Protein AF-A0A540MM25-F1 (afdb_monomer)

Structure (mmCIF, N/CA/C/O backbone):
data_AF-A0A540MM25-F1
#
_entry.id   AF-A0A540MM25-F1
#
loop_
_atom_site.group_PDB
_atom_site.id
_atom_site.type_symbol
_atom_site.label_atom_id
_atom_site.label_alt_id
_atom_site.label_comp_id
_atom_site.label_asym_id
_atom_site.label_entity_id
_atom_site.label_seq_id
_atom_site.pdbx_PDB_ins_code
_atom_site.Cartn_x
_atom_site.Cartn_y
_atom_site.Cartn_z
_atom_site.occupancy
_atom_site.B_iso_or_equiv
_atom_site.auth_seq_id
_atom_site.auth_comp_id
_atom_site.auth_asym_id
_atom_site.auth_atom_id
_atom_site.pdbx_PDB_model_num
ATOM 1 N N . MET A 1 1 ? -3.620 -8.463 16.126 1.00 89.94 1 MET A N 1
ATOM 2 C CA . MET A 1 1 ? -4.412 -7.230 15.908 1.00 89.94 1 MET A CA 1
ATOM 3 C C . MET A 1 1 ? -5.905 -7.411 16.197 1.00 89.94 1 MET A C 1
ATOM 5 O O . MET A 1 1 ? -6.387 -6.743 17.098 1.00 89.94 1 MET A O 1
ATOM 9 N N . LYS A 1 2 ? -6.617 -8.357 15.553 1.00 95.00 2 LYS A N 1
ATOM 10 C CA . LYS A 1 2 ? -8.067 -8.610 15.770 1.00 95.00 2 LYS A CA 1
ATOM 11 C C . LYS A 1 2 ? -8.477 -8.747 17.245 1.00 95.00 2 LYS A C 1
ATOM 13 O O . LYS A 1 2 ? -9.381 -8.062 17.707 1.00 95.00 2 LYS A O 1
ATOM 18 N N . LYS A 1 3 ? -7.764 -9.586 18.008 1.00 96.06 3 LYS A N 1
ATOM 19 C CA . LYS A 1 3 ? -7.977 -9.761 19.459 1.00 96.06 3 LYS A CA 1
ATOM 20 C C . LYS A 1 3 ? -7.836 -8.447 20.235 1.00 96.06 3 LYS A C 1
ATOM 22 O O . LYS A 1 3 ? -8.621 -8.197 21.141 1.00 96.06 3 LYS A O 1
ATOM 27 N N . THR A 1 4 ? -6.841 -7.631 19.889 1.00 95.69 4 THR A N 1
ATOM 28 C CA . THR A 1 4 ? -6.587 -6.340 20.539 1.00 95.69 4 THR A CA 1
ATOM 29 C C . THR A 1 4 ? -7.715 -5.361 20.245 1.00 95.69 4 THR A C 1
ATOM 31 O O . THR A 1 4 ? -8.316 -4.880 21.195 1.00 95.69 4 THR A O 1
ATOM 34 N N . ALA A 1 5 ? -8.061 -5.162 18.966 1.00 95.38 5 ALA A N 1
ATOM 35 C CA . ALA A 1 5 ? -9.142 -4.265 18.549 1.00 95.38 5 ALA A CA 1
ATOM 36 C C . ALA A 1 5 ? -10.466 -4.594 19.259 1.00 95.38 5 ALA A C 1
ATOM 38 O O . ALA A 1 5 ? -11.073 -3.715 19.867 1.00 95.38 5 ALA A O 1
ATOM 39 N N . ARG A 1 6 ? -10.838 -5.886 19.304 1.00 94.94 6 ARG A N 1
ATOM 40 C CA . ARG A 1 6 ? -12.034 -6.369 20.019 1.00 94.94 6 ARG A CA 1
ATOM 41 C C . ARG A 1 6 ? -11.991 -6.087 21.521 1.00 94.94 6 ARG A C 1
ATOM 43 O O . ARG A 1 6 ? -12.994 -5.683 22.087 1.00 94.94 6 ARG A O 1
ATOM 50 N N . LYS A 1 7 ? -10.849 -6.314 22.179 1.00 97.06 7 LYS A N 1
ATOM 51 C CA . LYS A 1 7 ? -10.713 -6.098 23.629 1.00 97.06 7 LYS A CA 1
ATOM 52 C C . LYS A 1 7 ? -10.688 -4.623 24.018 1.00 97.06 7 LYS A C 1
ATOM 54 O O . LYS A 1 7 ? -11.151 -4.289 25.100 1.00 97.06 7 LYS A O 1
ATOM 59 N N . SER A 1 8 ? -10.104 -3.762 23.187 1.00 96.31 8 SER A N 1
ATOM 60 C CA . SER A 1 8 ? -10.001 -2.333 23.485 1.00 96.31 8 SER A CA 1
ATOM 61 C C . SER A 1 8 ? -11.176 -1.509 22.967 1.00 96.31 8 SER A C 1
ATOM 63 O O . SER A 1 8 ? -11.222 -0.322 23.277 1.00 96.31 8 SER A O 1
ATOM 65 N N . SER A 1 9 ? -12.067 -2.088 22.154 1.00 94.19 9 SER A N 1
ATOM 66 C CA . SER A 1 9 ? -13.102 -1.357 21.403 1.00 94.19 9 SER A CA 1
ATOM 67 C C . SER A 1 9 ? -12.516 -0.161 20.639 1.00 94.19 9 SER A C 1
ATOM 69 O O . SER A 1 9 ? -13.064 0.941 20.645 1.00 94.19 9 SER A O 1
ATOM 71 N N . LYS A 1 10 ? -11.336 -0.370 20.043 1.00 95.12 10 LYS A N 1
ATOM 72 C CA . LYS A 1 10 ? -10.606 0.633 19.260 1.00 95.12 10 LYS A CA 1
ATOM 73 C C . LYS A 1 10 ? -10.267 0.033 17.905 1.00 95.12 10 LYS A C 1
ATOM 75 O O . LYS A 1 10 ? -9.605 -1.006 17.858 1.00 95.12 10 LYS A O 1
ATOM 80 N N . GLU A 1 11 ? -10.661 0.740 16.854 1.00 96.94 11 GLU A N 1
ATOM 81 C CA . GLU A 1 11 ? -10.346 0.410 15.467 1.00 96.94 11 GLU A CA 1
ATOM 82 C C . GLU A 1 11 ? -8.830 0.267 15.288 1.00 96.94 11 GLU A C 1
ATOM 84 O O . GLU A 1 11 ? -8.050 1.158 15.642 1.00 96.94 11 GLU A O 1
ATOM 89 N N . GLY A 1 12 ? -8.400 -0.864 14.737 1.00 97.94 12 GLY A N 1
ATOM 90 C CA . GLY A 1 12 ? -7.023 -1.037 14.295 1.00 97.94 12 GLY A CA 1
ATOM 91 C C . GLY A 1 12 ? -6.811 -0.459 12.893 1.00 97.94 12 GLY A C 1
ATOM 92 O O . GLY A 1 12 ? -7.701 -0.537 12.057 1.00 97.94 12 GLY A O 1
ATOM 93 N N . ARG A 1 13 ? -5.619 0.067 12.590 1.00 98.06 13 ARG A N 1
ATOM 94 C CA . ARG A 1 13 ? -5.292 0.588 11.249 1.00 98.06 13 ARG A CA 1
ATOM 95 C C . ARG A 1 13 ? -3.989 0.006 10.718 1.00 98.06 13 ARG A C 1
ATOM 97 O O . ARG A 1 13 ? -2.969 0.058 11.402 1.00 98.06 13 ARG A O 1
ATOM 104 N N . ILE A 1 14 ? -4.029 -0.551 9.511 1.00 98.50 14 ILE A N 1
ATOM 105 C CA . ILE A 1 14 ? -2.876 -1.097 8.786 1.00 98.50 14 ILE A CA 1
ATOM 106 C C . ILE A 1 14 ? -2.580 -0.184 7.597 1.00 98.50 14 ILE A C 1
ATOM 108 O O . ILE A 1 14 ? -3.457 0.063 6.771 1.00 98.50 14 ILE A O 1
ATOM 112 N N . ILE A 1 15 ? -1.352 0.333 7.519 1.00 98.12 15 ILE A N 1
ATOM 113 C CA . ILE A 1 15 ? -0.952 1.294 6.486 1.00 98.12 15 ILE A CA 1
ATOM 114 C C . ILE A 1 15 ? 0.192 0.727 5.646 1.00 98.12 15 ILE A C 1
ATOM 116 O O . ILE A 1 15 ? 1.300 0.523 6.145 1.00 98.12 15 ILE A O 1
ATOM 120 N N . ASN A 1 16 ? -0.049 0.539 4.350 1.00 98.44 16 ASN A N 1
ATOM 121 C CA . ASN A 1 16 ? 0.947 0.049 3.401 1.00 98.44 16 ASN A CA 1
ATOM 122 C C . ASN A 1 16 ? 1.531 1.206 2.580 1.00 98.44 16 ASN A C 1
ATOM 124 O O . ASN A 1 16 ? 0.863 1.818 1.744 1.00 98.44 16 ASN A O 1
ATOM 128 N N . VAL A 1 17 ? 2.818 1.496 2.779 1.00 96.75 17 VAL A N 1
ATOM 129 C CA . VAL A 1 17 ? 3.494 2.593 2.070 1.00 96.75 17 VAL A CA 1
ATOM 130 C C . VAL A 1 17 ? 3.861 2.173 0.641 1.00 96.75 17 VAL A C 1
ATOM 132 O O . VAL A 1 17 ? 4.782 1.383 0.400 1.00 96.75 17 VAL A O 1
ATOM 135 N N . SER A 1 18 ? 3.149 2.743 -0.324 1.00 96.00 18 SER A N 1
ATOM 136 C CA . SER A 1 18 ? 3.397 2.632 -1.760 1.00 96.00 18 SER A CA 1
ATOM 137 C C . SER A 1 18 ? 4.238 3.826 -2.274 1.00 96.00 18 SER A C 1
ATOM 139 O O . SER A 1 18 ? 5.038 4.414 -1.543 1.00 96.00 18 SER A O 1
ATOM 141 N N . SER A 1 19 ? 4.154 4.139 -3.566 1.00 92.19 19 SER A N 1
ATOM 142 C CA . SER A 1 19 ? 4.873 5.207 -4.266 1.00 92.19 19 SER A CA 1
ATOM 143 C C . SER A 1 19 ? 4.172 5.512 -5.588 1.00 92.19 19 SER A C 1
ATOM 145 O O . SER A 1 19 ? 3.595 4.597 -6.162 1.00 92.19 19 SER A O 1
ATOM 147 N N . GLU A 1 20 ? 4.294 6.722 -6.138 1.00 90.75 20 GLU A N 1
ATOM 148 C CA . GLU A 1 20 ? 3.871 7.022 -7.523 1.00 90.75 20 GLU A CA 1
ATOM 149 C C . GLU A 1 20 ? 4.500 6.091 -8.575 1.00 90.75 20 GLU A C 1
ATOM 151 O O . GLU A 1 20 ? 3.914 5.843 -9.625 1.00 90.75 20 GLU A O 1
ATOM 156 N N . GLY A 1 21 ? 5.628 5.451 -8.250 1.00 90.12 21 GLY A N 1
ATOM 157 C CA . GLY A 1 21 ? 6.209 4.390 -9.068 1.00 90.12 21 GLY A CA 1
ATOM 158 C C . GLY A 1 21 ? 5.254 3.232 -9.398 1.00 90.12 21 GLY A C 1
ATOM 159 O O . GLY A 1 21 ? 5.398 2.624 -10.451 1.00 90.12 21 GLY A O 1
ATOM 160 N N . HIS A 1 22 ? 4.232 2.960 -8.574 1.00 95.94 22 HIS A N 1
ATOM 161 C CA . HIS A 1 22 ? 3.229 1.911 -8.831 1.00 95.94 22 HIS A CA 1
ATOM 162 C C . HIS A 1 22 ? 2.468 2.072 -10.163 1.00 95.94 22 HIS A C 1
ATOM 164 O O . HIS A 1 22 ? 1.782 1.144 -10.593 1.00 95.94 22 HIS A O 1
ATOM 170 N N . ARG A 1 23 ? 2.539 3.253 -10.791 1.00 95.81 23 ARG A N 1
ATOM 171 C CA . ARG A 1 23 ? 1.929 3.540 -12.095 1.00 95.81 23 ARG A CA 1
ATOM 172 C C . ARG A 1 23 ? 2.739 3.010 -13.276 1.00 95.81 23 ARG A C 1
ATOM 174 O O . ARG A 1 23 ? 2.182 2.882 -14.359 1.00 95.81 23 ARG A O 1
ATOM 181 N N . TYR A 1 24 ? 4.014 2.679 -13.069 1.00 95.56 24 TYR A N 1
ATOM 182 C CA . TYR A 1 24 ? 4.935 2.265 -14.131 1.00 95.56 24 TYR A CA 1
ATOM 183 C C . TYR A 1 24 ? 5.588 0.893 -13.877 1.00 95.56 24 TYR A C 1
ATOM 185 O O . TYR A 1 24 ? 6.798 0.759 -14.066 1.00 95.56 24 TYR A O 1
ATOM 193 N N . PRO A 1 25 ? 4.847 -0.144 -13.438 1.00 94.94 25 PRO A N 1
ATOM 194 C CA . PRO A 1 25 ? 5.419 -1.472 -13.237 1.00 94.94 25 PRO A CA 1
ATOM 195 C C . PRO A 1 25 ? 5.855 -2.094 -14.581 1.00 94.94 25 PRO A C 1
ATOM 197 O O . PRO A 1 25 ? 5.902 -1.448 -15.635 1.00 94.94 25 PRO A O 1
ATOM 200 N N . TYR A 1 26 ? 6.200 -3.379 -14.579 1.00 96.19 26 TYR A N 1
ATOM 201 C CA . TYR A 1 26 ? 6.231 -4.132 -15.836 1.00 96.19 26 TYR A CA 1
ATOM 202 C C . TYR A 1 26 ? 4.858 -4.065 -16.535 1.00 96.19 26 TYR A C 1
ATOM 204 O O . TYR A 1 26 ? 3.857 -3.850 -15.849 1.00 96.19 26 TYR A O 1
ATOM 212 N N . PRO A 1 27 ? 4.776 -4.227 -17.868 1.00 94.50 27 PRO A N 1
ATOM 213 C CA . PRO A 1 27 ? 3.497 -4.209 -18.589 1.00 94.50 27 PRO A CA 1
ATOM 214 C C . PRO A 1 27 ? 2.424 -5.124 -17.973 1.00 94.50 27 PRO A C 1
ATOM 216 O O . PRO A 1 27 ? 1.254 -4.757 -17.896 1.00 94.50 27 PRO A O 1
ATOM 219 N N . GLU A 1 28 ? 2.838 -6.276 -17.450 1.00 95.12 28 GLU A N 1
ATOM 220 C CA . GLU A 1 28 ? 1.996 -7.269 -16.780 1.00 95.12 28 GLU A CA 1
ATOM 221 C C . GLU A 1 28 ? 1.498 -6.816 -15.392 1.00 95.12 28 GLU A C 1
ATOM 223 O O . GLU A 1 28 ? 0.597 -7.424 -14.817 1.00 95.12 28 GLU A O 1
ATOM 228 N N . GLY A 1 29 ? 2.067 -5.748 -14.829 1.00 97.00 29 GLY A N 1
ATOM 229 C CA . GLY A 1 29 ? 1.827 -5.304 -13.460 1.00 97.00 29 GLY A CA 1
ATOM 230 C C . GLY A 1 29 ? 2.619 -6.156 -12.478 1.00 97.00 29 GLY A C 1
ATOM 231 O O . GLY A 1 29 ? 3.715 -5.770 -12.073 1.00 97.00 29 GLY A O 1
ATOM 232 N N . ILE A 1 30 ? 2.072 -7.322 -12.133 1.00 97.88 30 ILE A N 1
ATOM 233 C CA . ILE A 1 30 ? 2.741 -8.344 -11.322 1.00 97.88 30 ILE A CA 1
ATOM 234 C C . ILE A 1 30 ? 3.162 -9.503 -12.228 1.00 97.88 30 ILE A C 1
ATOM 236 O O . ILE A 1 30 ? 2.324 -10.212 -12.786 1.00 97.88 30 ILE A O 1
ATOM 240 N N . ARG A 1 31 ? 4.469 -9.739 -12.345 1.00 96.88 31 ARG A N 1
ATOM 241 C CA . ARG A 1 31 ? 5.034 -10.864 -13.103 1.00 96.88 31 ARG A CA 1
ATOM 242 C C . ARG A 1 31 ? 4.977 -12.166 -12.296 1.00 96.88 31 ARG A C 1
ATOM 244 O O . ARG A 1 31 ? 6.009 -12.642 -11.850 1.00 96.88 31 ARG A O 1
ATOM 251 N N . PHE A 1 32 ? 3.790 -12.738 -12.099 1.00 96.62 32 PHE A N 1
ATOM 252 C CA . PHE A 1 32 ? 3.589 -13.951 -11.283 1.00 96.62 32 PHE A CA 1
ATOM 253 C C . PHE A 1 32 ? 4.535 -15.108 -11.642 1.00 96.62 32 PHE A C 1
ATOM 255 O O . PHE A 1 32 ? 5.246 -15.609 -10.776 1.00 96.62 32 PHE A O 1
ATOM 262 N N . ASP A 1 33 ? 4.626 -15.459 -12.925 1.00 95.00 33 ASP A N 1
ATOM 263 C CA . ASP A 1 33 ? 5.445 -16.592 -13.391 1.00 95.00 33 ASP A CA 1
ATOM 264 C C . ASP A 1 33 ? 6.947 -16.266 -13.450 1.00 95.00 33 ASP A C 1
ATOM 266 O O . ASP A 1 33 ? 7.783 -17.134 -13.687 1.00 95.00 33 ASP A O 1
ATOM 270 N N . LYS A 1 34 ? 7.303 -14.988 -13.273 1.00 95.00 34 LYS A N 1
ATOM 271 C CA . LYS A 1 34 ? 8.665 -14.461 -13.427 1.00 95.00 34 LYS A CA 1
ATOM 272 C C . LYS A 1 34 ? 9.040 -13.519 -12.280 1.00 95.00 34 LYS A C 1
ATOM 274 O O . LYS A 1 34 ? 9.803 -12.575 -12.481 1.00 95.00 34 LYS A O 1
ATOM 279 N N . ILE A 1 35 ? 8.492 -13.750 -11.082 1.00 92.75 35 ILE A N 1
ATOM 280 C CA . ILE A 1 35 ? 8.570 -12.789 -9.969 1.00 92.75 35 ILE A CA 1
ATOM 281 C C . ILE A 1 35 ? 10.021 -12.521 -9.538 1.00 92.75 35 ILE A C 1
ATOM 283 O O . ILE A 1 35 ? 10.352 -11.393 -9.179 1.00 92.75 35 ILE A O 1
ATOM 287 N N . ASN A 1 36 ? 10.880 -13.541 -9.666 1.00 88.44 36 ASN A 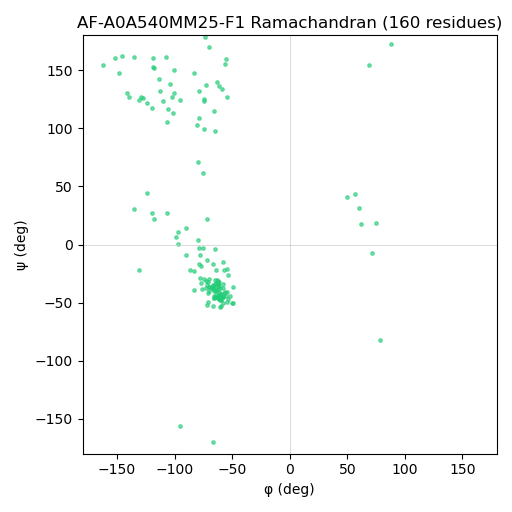N 1
ATOM 288 C CA . ASN A 1 36 ? 12.310 -13.531 -9.339 1.00 88.44 36 ASN A CA 1
ATOM 289 C C . ASN A 1 36 ? 13.202 -13.800 -10.568 1.00 88.44 36 ASN A C 1
ATOM 291 O O . ASN A 1 36 ? 14.337 -14.254 -10.429 1.00 88.44 36 ASN A O 1
ATOM 295 N N . ASP A 1 37 ? 12.692 -13.566 -11.779 1.00 92.88 37 ASP A N 1
ATOM 296 C CA . ASP A 1 37 ? 13.462 -13.756 -13.009 1.00 92.88 37 ASP A CA 1
ATOM 297 C C . ASP A 1 37 ? 14.624 -12.753 -13.093 1.00 92.88 37 ASP A C 1
ATOM 299 O O . ASP A 1 37 ? 14.413 -11.543 -13.216 1.00 92.88 37 ASP A O 1
ATOM 303 N N . GLN A 1 38 ? 15.853 -13.271 -13.048 1.00 91.81 38 GLN A N 1
ATOM 304 C CA . GLN A 1 38 ? 17.071 -12.465 -13.120 1.00 91.81 38 GLN A CA 1
ATOM 305 C C . GLN A 1 38 ? 17.307 -11.878 -14.517 1.00 91.81 38 GLN A C 1
ATOM 307 O O . GLN A 1 38 ? 17.831 -10.772 -14.623 1.00 91.81 38 GLN A O 1
ATOM 312 N N . GLN A 1 39 ? 16.905 -12.575 -15.586 1.00 91.62 39 GLN A N 1
ATOM 3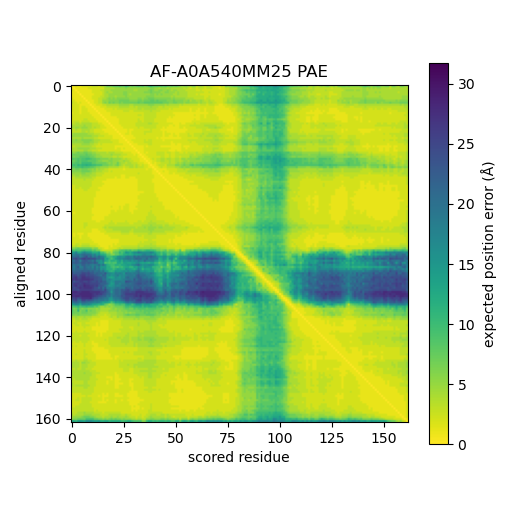13 C CA . GLN A 1 39 ? 17.191 -12.142 -16.960 1.00 91.62 39 GLN A CA 1
ATOM 314 C C . GLN A 1 39 ? 16.340 -10.930 -17.353 1.00 91.62 39 GLN A C 1
ATOM 316 O O . GLN A 1 39 ? 16.816 -10.014 -18.017 1.00 91.62 39 GLN A O 1
ATOM 321 N N . GLY A 1 40 ? 15.083 -10.895 -16.903 1.00 90.75 40 GLY A N 1
ATOM 322 C CA . GLY A 1 40 ? 14.170 -9.773 -17.117 1.00 90.75 40 GLY A CA 1
ATOM 323 C C . GLY A 1 40 ? 14.203 -8.700 -16.023 1.00 90.75 40 GLY A C 1
ATOM 324 O O . GLY A 1 40 ? 13.255 -7.915 -15.937 1.00 90.75 40 GLY A O 1
ATOM 325 N N . TYR A 1 41 ? 15.204 -8.690 -15.138 1.00 92.94 41 TYR A N 1
ATOM 326 C CA . TYR A 1 41 ? 15.235 -7.776 -13.997 1.00 92.94 41 TYR A CA 1
ATOM 327 C C . TYR A 1 41 ? 15.572 -6.338 -14.413 1.00 92.94 41 TYR A C 1
ATOM 329 O O . TYR A 1 41 ? 16.618 -6.045 -14.986 1.00 92.94 41 TYR A O 1
ATOM 337 N N . SER A 1 42 ? 14.703 -5.405 -14.034 1.00 92.00 42 SER A N 1
ATOM 338 C CA . SER A 1 42 ? 14.962 -3.968 -14.066 1.00 92.00 42 SER A CA 1
ATOM 339 C C . SER A 1 42 ? 14.750 -3.397 -12.672 1.00 92.00 42 SER A C 1
ATOM 341 O O . SER A 1 42 ? 13.650 -3.487 -12.130 1.00 92.00 42 SER A O 1
ATOM 343 N N . ILE A 1 43 ? 15.783 -2.762 -12.107 1.00 88.25 43 ILE A N 1
ATOM 344 C CA . ILE A 1 43 ? 15.751 -2.206 -10.744 1.00 88.25 43 ILE A CA 1
ATOM 345 C C . ILE A 1 43 ? 14.541 -1.293 -10.504 1.00 88.25 43 ILE A C 1
ATOM 347 O O . ILE A 1 43 ? 13.853 -1.417 -9.491 1.00 88.25 43 ILE A O 1
ATOM 351 N N . PHE A 1 44 ? 14.233 -0.416 -11.461 1.00 87.62 44 PHE A N 1
ATOM 352 C CA . PHE A 1 44 ? 13.095 0.490 -11.361 1.00 87.62 44 PHE A CA 1
ATOM 353 C C . PHE A 1 44 ? 11.770 -0.249 -11.493 1.00 87.62 44 PHE A C 1
ATOM 355 O O . PHE A 1 44 ? 10.907 -0.086 -10.638 1.00 87.62 44 PHE A O 1
ATOM 362 N N . ARG A 1 45 ? 11.604 -1.092 -12.521 1.00 93.25 45 ARG A N 1
ATOM 363 C CA . ARG A 1 45 ? 10.333 -1.801 -12.738 1.00 93.25 45 ARG A CA 1
ATOM 364 C C . ARG A 1 45 ? 10.036 -2.808 -11.632 1.00 93.25 45 ARG A C 1
ATOM 366 O O . ARG A 1 45 ? 8.883 -2.932 -11.237 1.00 93.25 45 ARG A O 1
ATOM 373 N N . ALA A 1 46 ? 11.051 -3.479 -11.091 1.00 94.12 46 ALA A N 1
ATOM 374 C CA . ALA A 1 46 ? 10.915 -4.359 -9.933 1.00 94.12 46 ALA A CA 1
ATOM 375 C C . ALA A 1 46 ? 10.474 -3.578 -8.687 1.00 94.12 46 ALA A C 1
ATOM 377 O O . ALA A 1 46 ? 9.522 -3.972 -8.010 1.00 94.12 46 ALA A O 1
ATOM 378 N N . TYR A 1 47 ? 11.091 -2.421 -8.427 1.00 93.19 47 TYR A N 1
ATOM 379 C CA . TYR A 1 47 ? 10.643 -1.523 -7.367 1.00 93.19 47 TYR A CA 1
ATOM 380 C C . TYR A 1 47 ? 9.194 -1.055 -7.591 1.00 93.19 47 TYR A C 1
ATOM 382 O O . TYR A 1 47 ? 8.365 -1.165 -6.690 1.00 93.19 47 TYR A O 1
ATOM 390 N N . PHE A 1 48 ? 8.850 -0.601 -8.793 1.00 94.81 48 PHE A N 1
ATOM 391 C CA . PHE A 1 48 ? 7.501 -0.173 -9.166 1.00 94.81 48 PHE A CA 1
ATOM 392 C C . PHE A 1 48 ? 6.461 -1.291 -9.009 1.00 94.81 48 PHE A C 1
ATOM 394 O O . PHE A 1 48 ? 5.409 -1.058 -8.413 1.00 94.81 48 PHE A O 1
ATOM 401 N N . GLN A 1 49 ? 6.788 -2.518 -9.421 1.00 97.44 49 GLN A N 1
ATOM 402 C CA . GLN A 1 49 ? 5.983 -3.718 -9.183 1.00 97.44 49 GLN A CA 1
ATOM 403 C C . GLN A 1 49 ? 5.750 -3.951 -7.684 1.00 97.44 49 GLN A C 1
ATOM 405 O O . GLN A 1 49 ? 4.616 -4.186 -7.277 1.00 97.44 49 GLN A O 1
ATOM 410 N N . SER A 1 50 ? 6.779 -3.823 -6.836 1.00 96.81 50 SER A N 1
ATOM 411 C CA . SER A 1 50 ? 6.612 -3.964 -5.378 1.00 96.81 50 SER A CA 1
ATOM 412 C C . SER A 1 50 ? 5.678 -2.902 -4.781 1.00 96.81 50 SER A C 1
ATOM 414 O O . SER A 1 50 ? 4.920 -3.167 -3.849 1.00 96.81 50 SER A O 1
ATOM 416 N N . LYS A 1 51 ? 5.682 -1.686 -5.340 1.00 97.69 51 LYS A N 1
ATOM 417 C CA . LYS A 1 51 ? 4.810 -0.596 -4.888 1.00 97.69 51 LYS A CA 1
ATOM 418 C C . LYS A 1 51 ? 3.376 -0.772 -5.373 1.00 97.69 51 LYS A C 1
ATOM 420 O O . LYS A 1 51 ? 2.458 -0.455 -4.616 1.00 97.69 51 LYS A O 1
ATOM 425 N N . LEU A 1 52 ? 3.178 -1.350 -6.556 1.00 98.56 52 LEU A N 1
ATOM 426 C CA . LEU A 1 52 ? 1.873 -1.844 -6.991 1.00 98.56 52 LEU A CA 1
ATOM 427 C C . LEU A 1 52 ? 1.370 -2.964 -6.066 1.00 98.56 52 LEU A C 1
ATOM 429 O O . LEU A 1 52 ? 0.233 -2.899 -5.602 1.00 98.56 52 LEU A O 1
ATOM 433 N N . ALA A 1 53 ? 2.227 -3.929 -5.723 1.00 98.50 53 ALA A N 1
ATOM 434 C CA . ALA A 1 53 ? 1.884 -5.028 -4.823 1.00 98.50 53 ALA A CA 1
ATOM 435 C C . ALA A 1 53 ? 1.411 -4.535 -3.443 1.00 98.50 53 ALA A C 1
ATOM 437 O O . ALA A 1 53 ? 0.447 -5.069 -2.908 1.00 98.50 53 ALA A O 1
ATOM 438 N N . ASN A 1 54 ? 2.006 -3.467 -2.899 1.00 98.69 54 ASN A N 1
ATOM 439 C CA . ASN A 1 54 ? 1.549 -2.867 -1.639 1.00 98.69 54 ASN A CA 1
ATOM 440 C C . ASN A 1 54 ? 0.107 -2.332 -1.694 1.00 98.69 54 ASN A C 1
ATOM 442 O O . ASN A 1 54 ? -0.597 -2.420 -0.691 1.00 98.69 54 ASN A O 1
ATOM 446 N N . ILE A 1 55 ? -0.324 -1.778 -2.833 1.00 98.81 55 ILE A N 1
ATOM 447 C CA . ILE A 1 55 ? -1.699 -1.279 -3.020 1.00 98.81 55 ILE A CA 1
ATOM 448 C C . ILE A 1 55 ? -2.658 -2.463 -3.116 1.00 98.81 55 ILE A C 1
ATOM 450 O O . ILE A 1 55 ? -3.617 -2.551 -2.355 1.00 98.81 55 ILE A O 1
ATOM 454 N N . LEU A 1 56 ? -2.344 -3.413 -3.998 1.00 98.81 56 LEU A N 1
ATOM 455 C CA . LEU A 1 56 ? -3.118 -4.640 -4.185 1.00 98.81 56 LEU A CA 1
ATOM 456 C C . LEU A 1 56 ? -3.288 -5.414 -2.869 1.00 98.81 56 LEU A C 1
ATOM 458 O O . LEU A 1 56 ? -4.390 -5.837 -2.532 1.00 98.81 56 LEU A O 1
ATOM 462 N N . HIS A 1 57 ? -2.210 -5.547 -2.093 1.00 98.75 57 HIS A N 1
ATOM 463 C CA . HIS A 1 57 ? -2.232 -6.202 -0.791 1.00 98.75 57 HIS A CA 1
ATOM 464 C C . HIS A 1 57 ? -3.139 -5.476 0.207 1.00 98.75 57 HIS A C 1
ATOM 466 O O . HIS A 1 57 ? -3.934 -6.130 0.874 1.00 98.75 57 HIS A O 1
ATOM 472 N N . ALA A 1 58 ? -3.054 -4.144 0.306 1.00 98.75 58 ALA A N 1
ATOM 473 C CA . ALA A 1 58 ? -3.915 -3.376 1.206 1.00 98.75 58 ALA A CA 1
ATOM 474 C C . ALA A 1 58 ? -5.400 -3.537 0.848 1.00 98.75 58 ALA A C 1
ATOM 476 O O . ALA A 1 58 ? -6.225 -3.723 1.740 1.00 98.75 58 ALA A O 1
ATOM 477 N N . ASN A 1 59 ? -5.726 -3.537 -0.447 1.00 98.75 59 ASN A N 1
ATOM 478 C CA . ASN A 1 59 ? -7.096 -3.690 -0.934 1.00 98.75 59 ASN A CA 1
ATOM 479 C C . ASN A 1 59 ? -7.661 -5.084 -0.622 1.00 98.75 59 ASN A C 1
ATOM 481 O O . ASN A 1 59 ? -8.774 -5.203 -0.108 1.00 98.75 59 ASN A O 1
ATOM 485 N N . GLU A 1 60 ? -6.890 -6.144 -0.874 1.00 98.81 60 GLU A N 1
ATOM 486 C CA . GLU A 1 60 ? -7.329 -7.511 -0.569 1.00 98.81 60 GLU A CA 1
ATOM 487 C C . GLU A 1 60 ? -7.391 -7.773 0.944 1.00 98.81 60 GLU A C 1
ATOM 489 O O . GLU A 1 60 ? -8.323 -8.421 1.424 1.00 98.81 60 GLU A O 1
ATOM 494 N N . LEU A 1 61 ? -6.460 -7.207 1.719 1.00 98.62 61 LEU A N 1
ATOM 495 C CA . LEU A 1 61 ? -6.505 -7.250 3.180 1.00 98.62 61 LEU A CA 1
ATOM 496 C C . LEU A 1 61 ? -7.765 -6.561 3.717 1.00 98.62 61 LEU A C 1
ATOM 498 O O . LEU A 1 61 ? -8.448 -7.117 4.575 1.00 98.62 61 LEU A O 1
ATOM 502 N N . ALA A 1 62 ? -8.096 -5.378 3.192 1.00 98.69 62 ALA A N 1
ATOM 503 C CA . ALA A 1 62 ? -9.303 -4.642 3.553 1.00 98.69 62 ALA A CA 1
ATOM 504 C C . ALA A 1 62 ? -10.571 -5.455 3.268 1.00 98.69 62 ALA A C 1
ATOM 506 O O . ALA A 1 62 ? -11.444 -5.550 4.133 1.00 98.69 62 ALA A O 1
ATOM 507 N N . ARG A 1 63 ? -10.659 -6.086 2.088 1.00 98.69 63 ARG A N 1
ATOM 508 C CA . ARG A 1 63 ? -11.787 -6.955 1.720 1.00 98.69 63 ARG A CA 1
ATOM 509 C C . ARG A 1 63 ? -11.953 -8.103 2.718 1.00 98.69 63 ARG A C 1
ATOM 511 O O . ARG A 1 63 ? -13.042 -8.292 3.252 1.00 98.69 63 ARG A O 1
ATOM 518 N N . ARG A 1 64 ? -10.869 -8.824 3.021 1.00 98.50 64 ARG A N 1
ATOM 519 C CA . ARG A 1 64 ? -10.891 -9.967 3.951 1.00 98.50 64 ARG A CA 1
ATOM 520 C C . ARG A 1 64 ? -11.245 -9.558 5.379 1.00 98.50 64 ARG A C 1
ATOM 522 O O . ARG A 1 64 ? -12.068 -10.207 6.012 1.00 98.50 64 ARG A O 1
ATOM 529 N N . LEU A 1 65 ? -10.674 -8.465 5.888 1.00 98.38 65 LEU A N 1
ATOM 530 C CA . LEU A 1 65 ? -10.989 -7.963 7.232 1.00 98.38 65 LEU A CA 1
ATOM 531 C C . LEU A 1 65 ? -12.461 -7.560 7.364 1.00 98.38 65 LEU A C 1
ATOM 533 O O . LEU A 1 65 ? -13.079 -7.838 8.393 1.00 98.38 65 LEU A O 1
ATOM 537 N N . LYS A 1 66 ? -13.028 -6.958 6.312 1.00 97.56 66 LYS A N 1
ATOM 538 C CA . LYS A 1 66 ? -14.452 -6.626 6.247 1.00 97.56 66 LYS A CA 1
ATOM 539 C C . LYS A 1 66 ? -15.328 -7.880 6.278 1.00 97.56 66 LYS A C 1
ATOM 541 O O . LYS A 1 66 ? -16.295 -7.912 7.031 1.00 97.56 66 LYS A O 1
ATOM 546 N N . GLU A 1 67 ? -14.982 -8.912 5.510 1.00 97.81 67 GLU A N 1
ATOM 547 C CA . GLU A 1 67 ? -15.711 -10.194 5.490 1.00 97.81 67 GLU A CA 1
ATOM 548 C C . GLU A 1 67 ? -15.681 -10.918 6.839 1.00 97.81 67 GLU A C 1
ATOM 550 O O . GLU A 1 67 ? -16.661 -11.539 7.238 1.00 97.81 67 GLU A O 1
ATOM 555 N N . GLU A 1 68 ? -14.586 -10.787 7.584 1.00 96.62 68 GLU A N 1
ATOM 556 C CA . GLU A 1 68 ? -14.461 -11.329 8.938 1.00 96.62 68 GLU A CA 1
ATOM 557 C C . GLU A 1 68 ? -15.157 -10.480 10.022 1.00 96.62 68 GLU A C 1
ATOM 559 O O . GLU A 1 68 ? -15.115 -10.838 11.207 1.00 96.62 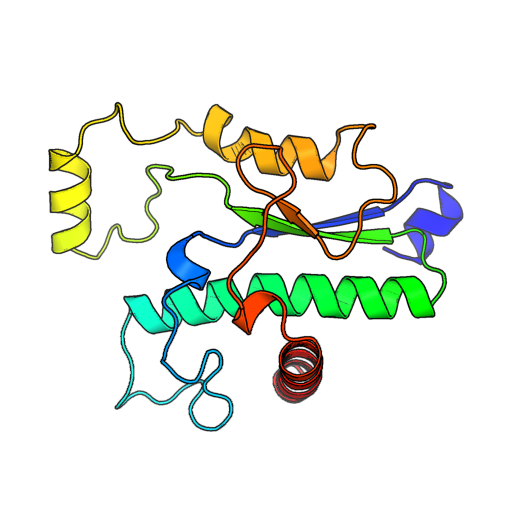68 GLU A O 1
ATOM 564 N N . GLY A 1 69 ? -15.737 -9.328 9.661 1.00 95.94 69 GLY A N 1
ATOM 565 C CA . GLY A 1 69 ? -16.302 -8.375 10.618 1.00 95.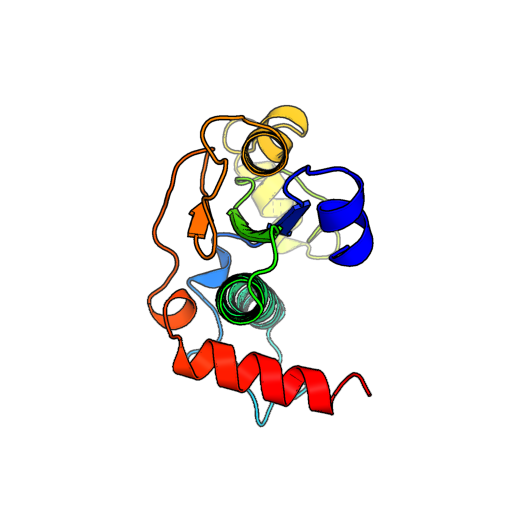94 69 GLY A CA 1
ATOM 566 C C . GLY A 1 69 ? -15.262 -7.837 11.609 1.00 95.94 69 GLY A C 1
ATOM 567 O O . GLY A 1 69 ? -15.568 -7.608 12.782 1.00 95.94 69 GLY A O 1
ATOM 568 N N . ALA A 1 70 ? -14.001 -7.712 11.189 1.00 97.12 70 ALA A N 1
ATOM 569 C CA . ALA A 1 70 ? -12.947 -7.164 12.028 1.00 97.12 70 ALA A CA 1
ATOM 570 C C . ALA A 1 70 ? -13.027 -5.630 12.063 1.00 97.12 70 ALA A C 1
ATOM 572 O O . ALA A 1 70 ? -13.070 -4.988 11.019 1.00 97.12 70 ALA A O 1
ATOM 573 N N . ASP A 1 71 ? -12.957 -5.042 13.261 1.00 97.19 71 ASP A N 1
ATOM 574 C CA . ASP A 1 71 ? -12.802 -3.590 13.459 1.00 97.19 71 ASP A CA 1
ATOM 575 C C . ASP A 1 71 ? -11.350 -3.157 13.169 1.00 97.19 71 ASP A C 1
ATOM 577 O O . ASP A 1 71 ? -10.578 -2.776 14.056 1.00 97.19 71 ASP A O 1
ATOM 581 N N . ILE A 1 72 ? -10.923 -3.381 11.924 1.00 98.44 72 ILE A N 1
ATOM 582 C CA . ILE A 1 72 ? -9.596 -3.056 11.409 1.00 98.44 72 ILE A CA 1
ATOM 583 C C . ILE A 1 72 ? -9.730 -2.541 9.979 1.00 98.44 72 ILE A C 1
ATOM 585 O O . ILE A 1 72 ? -10.310 -3.215 9.131 1.00 98.44 72 ILE A O 1
ATOM 589 N N . THR A 1 73 ? -9.104 -1.404 9.695 1.00 98.62 73 THR A N 1
ATOM 590 C CA . THR A 1 73 ? -8.966 -0.874 8.338 1.00 98.62 73 THR A CA 1
ATOM 591 C C . THR A 1 73 ? -7.580 -1.165 7.769 1.00 98.62 73 THR A C 1
ATOM 593 O O . THR A 1 73 ? -6.587 -1.252 8.500 1.00 98.62 73 THR A O 1
ATOM 596 N N . ALA A 1 74 ? -7.501 -1.316 6.449 1.00 98.75 74 ALA A N 1
ATOM 597 C CA . ALA A 1 74 ? -6.243 -1.429 5.720 1.00 98.75 74 ALA A CA 1
ATOM 598 C C . ALA A 1 74 ? -6.256 -0.473 4.528 1.00 98.75 74 ALA A C 1
ATOM 600 O O . ALA A 1 74 ? -7.165 -0.529 3.708 1.00 98.75 74 ALA A O 1
ATOM 601 N N . ASN A 1 75 ? -5.266 0.412 4.439 1.00 98.75 75 ASN A N 1
ATOM 602 C CA . ASN A 1 75 ? -5.155 1.402 3.368 1.00 98.75 75 ASN A CA 1
ATOM 603 C C . ASN A 1 75 ? -3.724 1.471 2.845 1.00 98.75 75 ASN A C 1
ATOM 605 O O . ASN A 1 75 ? -2.766 1.081 3.518 1.00 98.75 75 ASN A O 1
ATOM 609 N N . SER A 1 76 ? -3.570 2.023 1.649 1.00 98.56 76 SER A N 1
ATOM 610 C CA . SER A 1 76 ? -2.264 2.300 1.059 1.00 98.56 76 SER A CA 1
ATOM 611 C C . SER A 1 76 ? -2.077 3.793 0.808 1.00 98.56 76 SER A C 1
ATOM 613 O O . SER A 1 76 ? -3.034 4.563 0.791 1.00 98.56 76 SER A O 1
ATOM 615 N N . LEU A 1 77 ? -0.829 4.240 0.662 1.00 97.69 77 LEU A N 1
ATOM 616 C CA . LEU A 1 77 ? -0.547 5.652 0.391 1.00 97.69 77 LEU A CA 1
ATOM 617 C C . LEU A 1 77 ? 0.743 5.876 -0.385 1.00 97.69 77 LEU A C 1
ATOM 619 O O . LEU A 1 77 ? 1.650 5.044 -0.352 1.00 97.69 77 LEU A O 1
ATOM 623 N N . HIS A 1 78 ? 0.868 7.043 -1.010 1.00 92.56 78 HIS A N 1
ATOM 624 C CA . HIS A 1 78 ? 2.150 7.615 -1.404 1.00 92.56 78 HIS A CA 1
ATOM 625 C C . HIS A 1 78 ? 2.570 8.719 -0.419 1.00 92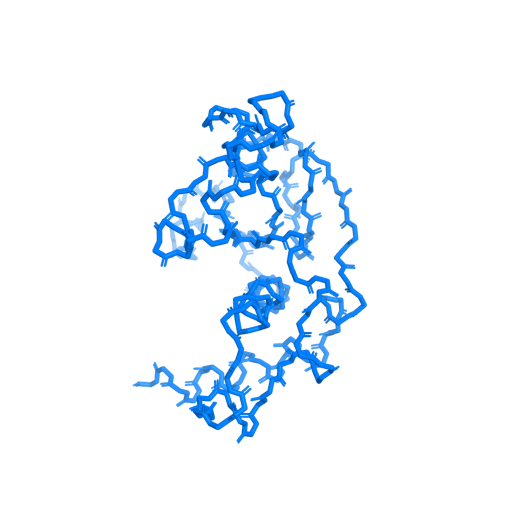.56 78 HIS A C 1
ATOM 627 O O . HIS A 1 78 ? 1.817 9.671 -0.210 1.00 92.56 78 HIS A O 1
ATOM 633 N N . PRO A 1 79 ? 3.788 8.649 0.155 1.00 86.19 79 PRO A N 1
ATOM 634 C CA . PRO A 1 79 ? 4.241 9.635 1.138 1.00 86.19 79 PRO A CA 1
ATOM 635 C C . PRO A 1 79 ? 4.739 10.954 0.503 1.00 86.19 79 PRO A C 1
ATOM 637 O O . PRO A 1 79 ? 5.210 11.848 1.201 1.00 86.19 79 PRO A O 1
ATOM 640 N N . GLY A 1 80 ? 4.640 11.106 -0.822 1.00 79.75 80 GLY A N 1
ATOM 641 C CA . GLY A 1 80 ? 5.258 12.199 -1.576 1.00 79.75 80 GLY A CA 1
ATOM 642 C C . GLY A 1 80 ? 6.692 11.885 -2.017 1.00 79.75 80 GLY A C 1
ATOM 643 O O . GLY A 1 80 ? 7.281 10.869 -1.634 1.00 79.75 80 GLY A O 1
ATOM 644 N N . ALA A 1 81 ? 7.262 12.762 -2.844 1.00 71.19 81 ALA A N 1
ATOM 645 C CA . ALA A 1 81 ? 8.667 12.695 -3.228 1.00 71.19 81 ALA A CA 1
ATOM 646 C C . ALA A 1 81 ? 9.534 13.165 -2.053 1.00 71.19 81 ALA A C 1
ATOM 648 O O . ALA A 1 81 ? 9.668 14.358 -1.808 1.00 71.19 81 ALA A O 1
ATOM 649 N N . ILE A 1 82 ? 10.096 12.227 -1.295 1.00 65.62 82 ILE A N 1
ATOM 650 C CA . ILE A 1 82 ? 11.005 12.514 -0.179 1.00 65.62 82 ILE A CA 1
ATOM 651 C C . ILE A 1 82 ? 12.426 12.203 -0.644 1.00 65.62 82 ILE A C 1
ATOM 653 O O . ILE A 1 82 ? 12.648 11.153 -1.257 1.00 65.62 82 ILE A O 1
ATOM 657 N N . VAL A 1 83 ? 13.399 13.056 -0.303 1.00 55.81 83 VAL A N 1
ATOM 658 C CA . VAL A 1 83 ? 14.816 12.676 -0.415 1.00 55.81 83 VAL A CA 1
ATOM 659 C C . VAL A 1 83 ? 15.070 11.538 0.570 1.00 55.81 83 VAL A C 1
ATOM 661 O O . VAL A 1 83 ? 15.246 11.754 1.767 1.00 55.81 83 VAL A O 1
ATOM 664 N N . THR A 1 84 ? 15.040 10.304 0.081 1.00 55.03 84 THR A N 1
ATOM 665 C CA . THR A 1 84 ? 15.393 9.119 0.863 1.00 55.03 84 THR A CA 1
ATOM 666 C C . THR A 1 84 ? 16.593 8.441 0.232 1.00 55.03 84 THR A C 1
ATOM 668 O O . THR A 1 84 ? 16.783 8.473 -0.983 1.00 55.03 84 THR A O 1
ATOM 671 N N . ASN A 1 85 ? 17.379 7.747 1.050 1.00 56.59 85 ASN A N 1
ATOM 672 C CA . ASN A 1 85 ? 18.533 6.971 0.596 1.00 56.59 85 ASN A CA 1
ATOM 673 C C . ASN A 1 85 ? 18.142 5.684 -0.166 1.00 56.59 85 ASN A C 1
ATOM 675 O O . ASN A 1 85 ? 18.919 4.728 -0.215 1.00 56.59 85 ASN A O 1
ATOM 679 N N . LEU A 1 86 ? 16.928 5.626 -0.724 1.00 58.88 86 LEU A N 1
ATOM 680 C CA . LEU A 1 86 ? 16.355 4.455 -1.385 1.00 58.88 86 LEU A CA 1
ATOM 681 C C . LEU A 1 86 ? 17.160 4.038 -2.621 1.00 58.88 86 LEU A C 1
ATOM 683 O O . LEU A 1 86 ? 17.290 2.855 -2.908 1.00 58.88 86 LEU A O 1
ATOM 687 N N . PHE A 1 87 ? 17.766 5.015 -3.290 1.00 59.69 87 PHE A N 1
ATOM 688 C CA . PHE A 1 87 ? 18.604 4.815 -4.465 1.00 59.69 87 PHE A CA 1
ATOM 689 C C . PHE A 1 87 ? 20.038 5.310 -4.258 1.00 59.69 87 PHE A C 1
ATOM 691 O O . PHE A 1 87 ? 20.716 5.674 -5.212 1.00 59.69 87 PHE A O 1
ATOM 698 N N . ARG A 1 88 ? 20.521 5.321 -3.008 1.00 63.56 88 ARG A N 1
ATOM 699 C CA . ARG A 1 88 ? 21.849 5.858 -2.654 1.00 63.56 88 ARG A CA 1
ATOM 700 C C . ARG A 1 88 ? 23.018 5.202 -3.405 1.00 63.56 88 ARG A C 1
ATOM 702 O O . ARG A 1 88 ? 24.076 5.801 -3.510 1.00 63.56 88 ARG A O 1
ATOM 709 N N . TYR A 1 89 ? 22.818 3.985 -3.914 1.00 63.34 89 TYR A N 1
ATOM 710 C CA . TYR A 1 89 ? 23.808 3.219 -4.678 1.00 63.34 89 TYR A CA 1
ATOM 711 C C . TYR A 1 89 ? 23.605 3.305 -6.200 1.00 63.34 89 TYR A C 1
ATOM 713 O O . TYR A 1 89 ? 24.277 2.607 -6.950 1.00 63.34 89 TYR A O 1
ATOM 721 N N . ASN A 1 90 ? 22.675 4.139 -6.672 1.00 61.94 90 ASN A N 1
ATOM 722 C CA . ASN A 1 90 ? 22.457 4.390 -8.091 1.00 61.94 90 ASN A CA 1
ATOM 723 C C . ASN A 1 90 ? 22.981 5.789 -8.442 1.00 61.94 90 ASN A C 1
ATOM 725 O O . ASN A 1 90 ? 22.353 6.800 -8.121 1.00 61.94 90 ASN A O 1
ATOM 729 N N . SER A 1 91 ? 24.134 5.822 -9.112 1.00 58.25 91 SER A N 1
ATOM 730 C CA . SER A 1 91 ? 24.874 7.043 -9.450 1.00 58.25 91 SER A CA 1
ATOM 731 C C . SER A 1 91 ? 24.062 8.043 -10.286 1.00 58.25 91 SER A C 1
ATOM 733 O O . SER A 1 91 ? 24.184 9.255 -10.091 1.00 58.25 91 SER A O 1
ATOM 735 N N . ALA A 1 92 ? 23.180 7.557 -11.164 1.00 57.72 92 ALA A N 1
ATOM 736 C CA . ALA A 1 92 ? 22.320 8.400 -11.992 1.00 57.72 92 ALA A CA 1
ATOM 737 C C . ALA A 1 92 ? 21.240 9.115 -11.162 1.00 57.72 92 ALA A C 1
ATOM 739 O O . ALA A 1 92 ? 20.979 10.300 -11.361 1.00 57.72 92 ALA A O 1
ATOM 740 N N . ILE A 1 93 ? 20.649 8.428 -10.180 1.00 56.75 93 ILE A N 1
ATOM 741 C CA . ILE A 1 93 ? 19.612 9.005 -9.313 1.00 56.75 93 ILE A CA 1
ATOM 742 C C . ILE A 1 93 ? 20.229 9.945 -8.277 1.00 56.75 93 ILE A C 1
ATOM 744 O O . ILE A 1 93 ? 19.665 11.006 -8.018 1.00 56.75 93 ILE A O 1
ATOM 748 N N . SER A 1 94 ? 21.401 9.616 -7.723 1.00 56.19 94 SER A N 1
ATOM 749 C CA . SER A 1 94 ? 22.119 10.545 -6.842 1.00 56.19 94 SER A CA 1
ATOM 750 C C . SER A 1 94 ? 22.488 11.846 -7.562 1.00 56.19 94 SER A C 1
ATOM 752 O O . SER A 1 94 ? 22.373 12.918 -6.973 1.00 56.19 94 SER A O 1
ATOM 754 N N . GLY A 1 95 ? 22.856 11.772 -8.849 1.00 54.06 95 GLY A N 1
ATOM 755 C CA . GLY A 1 95 ? 23.079 12.954 -9.686 1.00 54.06 95 GLY A CA 1
ATOM 756 C C . GLY A 1 95 ? 21.796 13.754 -9.930 1.00 54.06 95 GLY A C 1
ATOM 757 O O . GLY A 1 95 ? 21.782 14.968 -9.757 1.00 54.06 95 GLY A O 1
ATOM 758 N N . PHE A 1 96 ? 20.689 13.078 -10.245 1.00 53.50 96 PHE A N 1
ATOM 759 C CA . PHE A 1 96 ? 19.401 13.719 -10.536 1.00 53.50 96 PHE A CA 1
ATOM 760 C C . PHE A 1 96 ? 18.767 14.407 -9.311 1.00 53.50 96 PHE A C 1
ATOM 762 O O . PHE A 1 96 ? 18.216 15.502 -9.424 1.00 53.50 96 PHE A O 1
ATOM 769 N N . VAL A 1 97 ? 18.898 13.812 -8.119 1.00 54.19 97 VAL A N 1
ATOM 770 C CA . VAL A 1 97 ? 18.448 14.403 -6.843 1.00 54.19 97 VAL A CA 1
ATOM 771 C C . VAL A 1 97 ? 19.242 15.668 -6.495 1.00 54.19 97 VAL A C 1
ATOM 773 O O . VAL A 1 97 ? 18.669 16.613 -5.955 1.00 54.19 97 VAL A O 1
ATOM 776 N N . ASN A 1 98 ? 20.531 15.722 -6.845 1.00 54.78 98 ASN A N 1
ATOM 777 C CA . ASN A 1 98 ? 21.351 16.922 -6.663 1.00 54.78 98 ASN A CA 1
ATOM 778 C C . ASN A 1 98 ? 20.959 18.060 -7.627 1.00 54.78 98 ASN A C 1
ATOM 780 O O . ASN A 1 98 ? 21.092 19.224 -7.258 1.00 54.78 98 ASN A O 1
ATOM 784 N N . VAL A 1 99 ? 20.444 17.742 -8.823 1.00 53.22 99 VAL A N 1
ATOM 785 C CA . VAL A 1 99 ? 20.063 18.724 -9.860 1.00 53.22 99 VAL A CA 1
ATOM 786 C C . VAL A 1 99 ? 18.663 19.311 -9.644 1.00 53.22 99 VAL A C 1
ATOM 788 O O . VAL A 1 99 ? 18.473 20.508 -9.832 1.00 53.22 99 VAL A O 1
ATOM 791 N N . LEU A 1 100 ? 17.678 18.514 -9.215 1.00 52.00 100 LEU A N 1
ATOM 792 C CA . LEU A 1 100 ? 16.288 18.985 -9.058 1.00 52.00 100 LEU A CA 1
ATOM 793 C C . LEU A 1 100 ? 16.031 19.873 -7.825 1.00 52.00 100 LEU A C 1
ATOM 795 O O . LEU A 1 100 ? 14.933 20.406 -7.672 1.00 52.00 100 LEU A O 1
ATOM 799 N N . GLY A 1 101 ? 17.039 20.086 -6.976 1.00 47.50 101 GLY A N 1
ATOM 800 C CA . GLY A 1 101 ? 16.980 21.020 -5.853 1.00 47.50 101 GLY A CA 1
ATOM 801 C C . GLY A 1 101 ? 16.041 20.593 -4.714 1.00 47.50 101 GLY A C 1
ATOM 802 O O . GLY A 1 101 ? 15.057 19.876 -4.877 1.00 47.50 101 GLY A O 1
ATOM 803 N N . ARG A 1 102 ? 16.325 21.081 -3.501 1.00 48.09 102 ARG A N 1
ATOM 804 C CA . ARG A 1 102 ? 15.564 20.774 -2.271 1.00 48.09 102 ARG A CA 1
ATOM 805 C C . ARG A 1 102 ? 14.107 21.283 -2.265 1.00 48.09 102 ARG A C 1
ATOM 807 O O . ARG A 1 102 ? 13.399 21.010 -1.306 1.00 48.09 102 ARG A O 1
ATOM 814 N N . GLY A 1 103 ? 13.666 22.014 -3.294 1.00 47.56 103 GLY A N 1
ATOM 815 C CA . GLY A 1 103 ? 12.312 22.579 -3.402 1.00 47.56 103 GLY A CA 1
ATOM 816 C C . GLY A 1 103 ? 11.250 21.613 -3.940 1.00 47.56 103 GLY A C 1
ATOM 817 O O . GLY A 1 103 ? 10.073 21.791 -3.648 1.00 47.56 103 GLY A O 1
ATOM 818 N N . VAL A 1 104 ? 11.649 20.570 -4.678 1.00 57.19 104 VAL A N 1
ATOM 819 C CA . VAL A 1 104 ? 10.729 19.537 -5.204 1.00 57.19 104 VAL A CA 1
ATOM 820 C C . VAL A 1 104 ? 10.505 18.410 -4.188 1.00 57.19 104 VAL A C 1
ATOM 822 O O . VAL A 1 104 ? 9.498 17.702 -4.229 1.00 57.19 104 VAL A O 1
ATOM 825 N N . PHE A 1 105 ? 11.433 18.246 -3.244 1.00 63.16 105 PHE A N 1
ATOM 826 C CA . PHE A 1 105 ? 11.407 17.146 -2.295 1.00 63.16 105 PHE A CA 1
ATOM 827 C C . PHE A 1 105 ? 10.859 17.562 -0.932 1.00 63.16 105 PHE A C 1
ATOM 829 O O . PHE A 1 105 ? 11.328 18.508 -0.302 1.00 63.16 105 PHE A O 1
ATOM 836 N N . LYS A 1 106 ? 9.906 16.778 -0.431 1.00 69.19 106 LYS A N 1
ATOM 837 C CA . LYS A 1 106 ? 9.388 16.889 0.929 1.00 69.19 106 LYS A CA 1
ATOM 838 C C . LYS A 1 106 ? 10.498 16.603 1.940 1.00 69.19 106 LYS A C 1
ATOM 840 O O . LYS A 1 106 ? 11.282 15.663 1.780 1.00 69.19 106 LYS A O 1
ATOM 845 N N . ASN A 1 107 ? 10.520 17.372 3.026 1.00 74.38 107 ASN A N 1
ATOM 846 C CA . ASN A 1 107 ? 11.301 17.010 4.206 1.00 74.38 107 ASN A CA 1
ATOM 847 C C . ASN A 1 107 ? 10.672 15.799 4.927 1.00 74.38 107 ASN A C 1
ATOM 849 O O . ASN A 1 107 ? 9.549 15.393 4.628 1.00 74.38 107 ASN A O 1
ATOM 853 N N . VAL A 1 108 ? 11.376 15.227 5.908 1.00 77.81 108 VAL A N 1
ATOM 854 C CA . VAL A 1 108 ? 10.909 14.027 6.632 1.00 77.81 108 VAL A CA 1
ATOM 855 C C . VAL A 1 108 ? 9.531 14.232 7.273 1.00 77.81 108 VAL A C 1
ATOM 857 O O . VAL A 1 108 ? 8.687 13.344 7.188 1.00 77.81 108 VAL A O 1
ATOM 860 N N . LYS A 1 109 ? 9.264 15.406 7.862 1.00 81.62 109 LYS A N 1
ATOM 861 C CA . LYS A 1 109 ? 7.969 15.702 8.501 1.00 81.62 109 LYS A CA 1
ATOM 862 C C . LYS A 1 109 ? 6.837 15.748 7.472 1.00 81.62 109 LYS A C 1
ATOM 864 O O . LYS A 1 109 ? 5.805 15.118 7.671 1.00 81.62 109 LYS A O 1
ATOM 869 N N . GLN A 1 110 ? 7.050 16.435 6.352 1.00 82.19 110 GLN A N 1
ATOM 870 C CA . GLN A 1 110 ? 6.098 16.497 5.237 1.00 82.19 110 GLN A CA 1
ATOM 871 C C . GLN A 1 110 ? 5.878 15.120 4.597 1.00 82.19 110 GLN A C 1
ATOM 873 O O . GLN A 1 110 ? 4.767 14.798 4.188 1.00 82.19 110 GLN A O 1
ATOM 878 N N . GLY A 1 111 ? 6.925 14.299 4.534 1.00 80.00 111 GLY A N 1
ATOM 879 C CA . GLY A 1 111 ? 6.864 12.934 4.032 1.00 80.00 111 GLY A CA 1
ATOM 880 C C . GLY A 1 111 ? 6.087 11.971 4.931 1.00 80.00 111 GLY A C 1
ATOM 881 O O . GLY A 1 111 ? 5.362 11.101 4.455 1.00 80.00 111 GLY A O 1
ATOM 882 N N . ALA A 1 112 ? 6.202 12.147 6.247 1.00 88.00 112 ALA A N 1
ATOM 883 C CA . ALA A 1 112 ? 5.453 11.371 7.229 1.00 88.00 112 ALA A CA 1
ATOM 884 C C . ALA A 1 112 ? 3.988 11.823 7.360 1.00 88.00 112 ALA A C 1
ATOM 886 O O . ALA A 1 112 ? 3.168 11.055 7.858 1.00 88.00 112 ALA A O 1
ATOM 887 N N . ALA A 1 113 ? 3.648 13.037 6.911 1.00 93.00 113 ALA A N 1
ATOM 888 C CA . ALA A 1 113 ? 2.346 13.660 7.147 1.00 93.00 113 ALA A CA 1
ATOM 889 C C . ALA A 1 113 ? 1.169 12.786 6.691 1.00 93.00 113 ALA A C 1
ATOM 891 O O . ALA A 1 113 ? 0.263 12.538 7.482 1.00 93.00 113 ALA A O 1
ATOM 892 N N . THR A 1 114 ? 1.202 12.258 5.462 1.00 94.19 114 THR A N 1
ATOM 893 C CA . THR A 1 114 ? 0.125 11.390 4.955 1.00 94.19 114 THR A CA 1
ATOM 894 C C . THR A 1 114 ? 0.048 10.079 5.733 1.00 94.19 114 THR A C 1
ATOM 896 O O . THR A 1 114 ? -1.045 9.649 6.083 1.00 94.19 114 THR A O 1
ATOM 899 N N . THR A 1 115 ? 1.182 9.471 6.092 1.00 95.94 115 THR A N 1
ATOM 900 C CA . THR A 1 115 ? 1.197 8.260 6.930 1.00 95.94 115 THR A CA 1
ATOM 901 C C . THR A 1 115 ? 0.564 8.512 8.293 1.00 95.94 115 THR A C 1
ATOM 903 O O . THR A 1 115 ? -0.309 7.753 8.705 1.00 95.94 115 THR A O 1
ATOM 906 N N . CYS A 1 116 ? 0.945 9.596 8.971 1.00 96.69 116 CYS A N 1
ATOM 907 C CA . CYS A 1 116 ? 0.367 9.973 10.258 1.00 96.69 116 CYS A CA 1
ATOM 908 C C . CYS A 1 116 ? -1.123 10.312 10.137 1.00 96.69 116 CYS A C 1
ATOM 910 O O . CYS A 1 116 ? -1.907 9.905 10.991 1.00 96.69 116 CYS A O 1
ATOM 912 N N . TYR A 1 117 ? -1.527 11.012 9.073 1.00 97.44 117 TYR A N 1
ATOM 913 C CA . TYR A 1 117 ? -2.926 11.343 8.812 1.00 97.44 117 TYR A CA 1
ATOM 914 C C . TYR A 1 117 ? -3.777 10.075 8.684 1.00 97.44 117 TYR A C 1
ATOM 916 O O . TYR A 1 117 ? -4.740 9.907 9.431 1.00 97.44 117 TYR A O 1
ATOM 924 N N . VAL A 1 118 ? -3.379 9.133 7.822 1.00 97.44 118 VAL A N 1
ATOM 925 C CA . VAL A 1 118 ? -4.132 7.884 7.620 1.00 97.44 118 VAL A CA 1
ATOM 926 C C . VAL A 1 118 ? -4.099 7.009 8.887 1.00 97.44 118 VAL A C 1
ATOM 928 O O . VAL A 1 118 ? -5.092 6.376 9.247 1.00 97.44 118 VAL A O 1
ATOM 931 N N . ALA A 1 119 ? -2.989 7.011 9.627 1.00 97.06 119 ALA A N 1
ATOM 932 C CA . ALA A 1 119 ? -2.849 6.213 10.843 1.00 97.06 119 ALA A CA 1
ATOM 933 C C . ALA A 1 119 ? -3.621 6.766 12.054 1.00 97.06 119 ALA A C 1
ATOM 935 O O . ALA A 1 119 ? -4.009 5.981 12.913 1.00 97.06 119 ALA A O 1
ATOM 936 N N . LEU A 1 120 ? -3.835 8.083 12.163 1.00 96.62 120 LEU A N 1
ATOM 937 C CA . LEU A 1 120 ? -4.254 8.698 13.434 1.00 96.62 120 LEU A CA 1
ATOM 938 C C . LEU A 1 120 ? -5.447 9.646 13.319 1.00 96.62 120 LEU A C 1
ATOM 940 O O . LEU A 1 120 ? -6.121 9.887 14.319 1.00 96.62 120 LEU A O 1
ATOM 944 N N . HIS A 1 121 ? -5.732 10.201 12.139 1.00 97.38 121 HIS A N 1
ATOM 945 C CA . HIS A 1 121 ? -6.735 11.255 12.040 1.00 97.38 121 HIS A CA 1
ATOM 946 C C . HIS A 1 121 ? -8.164 10.692 12.212 1.00 97.38 121 HIS A C 1
ATOM 948 O O . HIS A 1 121 ? -8.483 9.645 11.635 1.00 97.38 121 HIS A O 1
ATOM 954 N N . PRO A 1 122 ? -9.061 11.353 12.970 1.00 97.00 122 PRO A N 1
ATOM 955 C CA . PRO A 1 122 ? -10.438 10.881 13.144 1.00 97.00 122 PRO A CA 1
ATOM 956 C C . PRO A 1 122 ? -11.257 10.850 11.848 1.00 97.00 122 PRO A C 1
ATOM 958 O O . PRO A 1 122 ? -12.113 9.986 11.700 1.00 97.00 122 PRO A O 1
ATOM 961 N N . GLN A 1 123 ? -10.974 11.744 10.891 1.00 97.06 123 GLN A N 1
ATOM 962 C CA . GLN A 1 123 ? -11.718 11.820 9.618 1.00 97.06 123 GLN A CA 1
ATOM 963 C C . GLN A 1 123 ? -11.584 10.571 8.740 1.00 97.06 123 GLN A C 1
ATOM 965 O O . GLN A 1 123 ? -12.440 10.339 7.898 1.00 97.06 123 GLN A O 1
ATOM 970 N N . VAL A 1 124 ? -10.532 9.770 8.926 1.00 97.31 124 VAL A N 1
ATOM 971 C CA . VAL A 1 124 ? -10.332 8.526 8.164 1.00 97.31 124 VAL A CA 1
ATOM 972 C C . VAL A 1 124 ? -10.825 7.286 8.918 1.00 97.31 124 VAL A C 1
ATOM 974 O O . VAL A 1 124 ? -10.537 6.162 8.515 1.00 97.31 124 VAL A O 1
ATOM 977 N N . LYS A 1 125 ? -11.550 7.461 10.032 1.00 97.50 125 LYS A N 1
ATOM 978 C CA . LYS A 1 125 ? -12.176 6.345 10.752 1.00 97.50 125 LYS A CA 1
ATOM 979 C C . LYS A 1 125 ? -13.137 5.599 9.824 1.00 97.50 125 LYS A C 1
ATOM 981 O O . LYS A 1 125 ? -13.918 6.223 9.113 1.00 97.50 125 LYS A O 1
ATOM 986 N N . GLY A 1 126 ? -13.067 4.272 9.831 1.00 97.50 126 GLY A N 1
ATOM 987 C CA . GLY A 1 126 ? -13.859 3.392 8.973 1.00 97.50 126 GLY A CA 1
ATOM 988 C C . GLY A 1 126 ? -13.459 3.391 7.494 1.00 97.50 126 GLY A C 1
ATOM 989 O O . GLY A 1 126 ? -13.964 2.562 6.740 1.00 97.50 126 GLY A O 1
ATOM 990 N N . VAL A 1 127 ? -12.545 4.266 7.060 1.00 98.38 127 VAL A N 1
ATOM 991 C CA . VAL A 1 127 ? -12.057 4.276 5.677 1.00 98.38 127 VAL A CA 1
ATOM 992 C C . VAL A 1 127 ? -11.106 3.101 5.486 1.00 98.38 127 VAL A C 1
ATOM 994 O O . VAL A 1 127 ? -10.121 2.977 6.214 1.00 98.38 127 VAL A O 1
ATOM 997 N N . THR A 1 128 ? -11.390 2.228 4.521 1.00 98.50 128 THR A N 1
ATOM 998 C CA . THR A 1 128 ? -10.622 1.001 4.278 1.00 98.50 128 THR A CA 1
ATOM 999 C C . THR A 1 128 ? -10.621 0.637 2.799 1.00 98.50 128 THR A C 1
ATOM 1001 O O . THR A 1 128 ? -11.616 0.850 2.114 1.00 98.50 128 THR A O 1
ATOM 1004 N N . GLY A 1 129 ? -9.536 0.025 2.324 1.00 98.19 129 GLY A N 1
ATOM 1005 C CA . GLY A 1 129 ? -9.363 -0.361 0.922 1.00 98.19 129 GLY A CA 1
ATOM 1006 C C . GLY A 1 129 ? -9.057 0.816 -0.002 1.00 98.19 129 GLY A C 1
ATOM 1007 O O . GLY A 1 129 ? -9.235 0.699 -1.209 1.00 98.19 129 GLY A O 1
ATOM 1008 N N . GLU A 1 130 ? -8.616 1.942 0.560 1.00 98.25 130 GLU A N 1
ATOM 1009 C CA . GLU A 1 130 ? -8.389 3.179 -0.176 1.00 98.25 130 GLU A CA 1
ATOM 1010 C C . GLU A 1 130 ? -6.901 3.493 -0.351 1.00 98.25 130 GLU A C 1
ATOM 1012 O O . GLU A 1 130 ? -6.018 3.002 0.369 1.00 98.25 130 GLU A O 1
ATOM 1017 N N . TYR A 1 131 ? -6.630 4.361 -1.324 1.00 98.50 131 TYR A N 1
ATOM 1018 C CA . TYR A 1 131 ? -5.307 4.896 -1.611 1.00 98.50 131 TYR A CA 1
ATOM 1019 C C . TYR A 1 131 ? -5.250 6.392 -1.300 1.00 98.50 131 T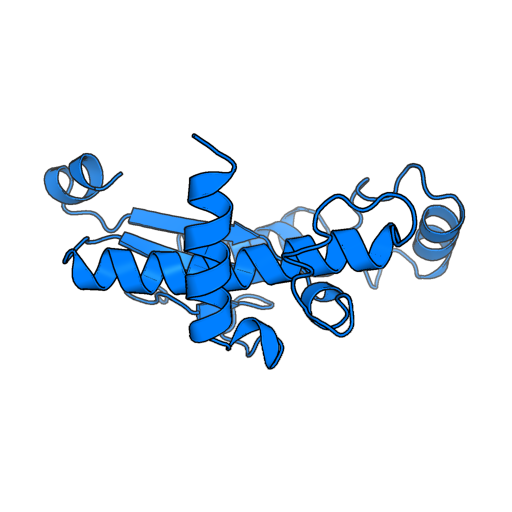YR A C 1
ATOM 1021 O O . TYR A 1 131 ? -6.108 7.164 -1.728 1.00 98.50 131 TYR A O 1
ATOM 1029 N N . PHE A 1 132 ? -4.209 6.816 -0.585 1.00 98.25 132 PHE A N 1
ATOM 1030 C CA . PHE A 1 132 ? -4.021 8.211 -0.198 1.00 98.25 132 PHE A CA 1
ATOM 1031 C C . PHE A 1 132 ? -2.805 8.850 -0.860 1.00 98.25 132 PHE A C 1
ATOM 1033 O O . PHE A 1 132 ? -1.727 8.258 -0.956 1.00 98.25 132 PHE A O 1
ATOM 1040 N N . TRP A 1 133 ? -2.950 10.118 -1.225 1.00 94.06 133 TRP A N 1
ATOM 1041 C CA . TRP A 1 133 ? -1.849 10.974 -1.642 1.00 94.06 133 TRP A CA 1
ATOM 1042 C C . TRP A 1 133 ? -2.054 12.362 -1.049 1.00 94.06 133 TRP A C 1
ATOM 1044 O O . TRP A 1 133 ? -3.124 12.949 -1.172 1.00 94.06 133 TRP A O 1
ATOM 1054 N N . ASP A 1 134 ? -1.029 12.859 -0.357 1.00 91.81 134 ASP A N 1
ATOM 1055 C CA . ASP A 1 134 ? -1.032 14.192 0.248 1.00 91.81 134 ASP A CA 1
ATOM 1056 C C . ASP A 1 134 ? -2.205 14.397 1.214 1.00 91.81 134 ASP A C 1
ATOM 1058 O O . ASP A 1 134 ? -2.888 15.412 1.204 1.00 91.81 134 ASP A O 1
ATOM 1062 N N . SER A 1 135 ? -2.458 13.371 2.034 1.00 95.19 135 SER A N 1
ATOM 1063 C CA . SER A 1 135 ? -3.547 13.328 3.023 1.00 95.19 135 SER A CA 1
ATOM 1064 C C . SER A 1 135 ? -4.960 13.412 2.431 1.00 95.19 135 SER A C 1
ATOM 1066 O O . SER A 1 135 ? -5.914 13.643 3.164 1.00 95.19 135 SER A O 1
ATOM 1068 N N . ASN A 1 136 ? -5.108 13.160 1.130 1.00 96.38 136 ASN A N 1
ATOM 1069 C CA . ASN A 1 136 ? -6.390 13.096 0.437 1.00 96.38 136 ASN A CA 1
ATOM 1070 C C . ASN A 1 136 ? -6.612 11.706 -0.168 1.00 96.38 136 ASN A C 1
ATOM 1072 O O . ASN A 1 136 ? -5.650 11.014 -0.518 1.00 96.38 136 ASN A O 1
ATOM 1076 N N . LEU A 1 137 ? -7.880 11.311 -0.318 1.00 97.44 137 LEU A N 1
ATOM 1077 C CA . LEU A 1 137 ? -8.246 10.149 -1.128 1.00 97.44 137 LEU A CA 1
ATOM 1078 C C . LEU A 1 137 ? -7.811 10.382 -2.575 1.00 97.44 137 LEU A C 1
ATOM 1080 O O . LEU A 1 137 ? -7.987 11.467 -3.129 1.00 97.44 137 LEU A O 1
ATOM 1084 N N . SER A 1 138 ? -7.237 9.358 -3.192 1.00 96.81 138 SER A N 1
ATOM 1085 C CA . SER A 1 138 ? -6.735 9.428 -4.557 1.00 96.81 138 SER A CA 1
ATOM 1086 C C . SER A 1 138 ? -6.918 8.093 -5.269 1.00 96.81 138 SER A C 1
ATOM 1088 O O . SER A 1 138 ? -7.115 7.052 -4.648 1.00 96.81 138 SER A O 1
ATOM 1090 N N . LYS A 1 139 ? -6.841 8.112 -6.601 1.00 97.31 139 LYS A N 1
ATOM 1091 C CA . LYS A 1 139 ? -6.968 6.901 -7.415 1.00 97.31 139 LYS A CA 1
ATOM 1092 C C . LYS A 1 139 ? -5.583 6.335 -7.746 1.00 97.31 139 LYS A C 1
ATOM 1094 O O . LYS A 1 139 ? -4.766 7.046 -8.355 1.00 97.31 139 LYS A O 1
ATOM 1099 N N . PRO A 1 140 ? -5.312 5.061 -7.410 1.00 96.88 140 PRO A N 1
ATOM 1100 C CA . PRO A 1 140 ? -4.106 4.397 -7.872 1.00 96.88 140 PRO A CA 1
ATOM 1101 C C . PRO A 1 140 ? -4.233 4.055 -9.366 1.00 96.88 140 PRO A C 1
ATOM 1103 O O . PRO A 1 140 ? -5.249 4.335 -10.011 1.00 96.88 140 PRO A O 1
ATOM 1106 N N . SER A 1 141 ? -3.195 3.461 -9.950 1.00 97.38 141 SER A N 1
ATOM 1107 C CA . SER A 1 141 ? -3.231 2.971 -11.334 1.00 97.38 141 SER A CA 1
ATOM 1108 C C . SER A 1 141 ? -4.397 1.998 -11.574 1.00 97.38 141 SER A C 1
ATOM 1110 O O . SER A 1 141 ? -4.919 1.395 -10.637 1.00 97.38 141 SER A O 1
ATOM 1112 N N . ARG A 1 142 ? -4.796 1.801 -12.842 1.00 97.88 142 ARG A N 1
ATOM 1113 C CA . ARG A 1 142 ? -5.852 0.832 -13.206 1.00 97.88 142 ARG A CA 1
ATOM 1114 C C . ARG A 1 142 ? -5.543 -0.567 -12.667 1.00 97.88 142 ARG A C 1
ATOM 1116 O O . ARG A 1 142 ? -6.432 -1.231 -12.157 1.00 97.88 142 ARG A O 1
ATOM 1123 N N . GLN A 1 143 ? -4.276 -0.978 -12.739 1.00 97.81 143 GLN A N 1
ATOM 1124 C CA . GLN A 1 143 ? -3.810 -2.242 -12.168 1.00 97.81 143 GLN A CA 1
ATOM 1125 C C . GLN A 1 143 ? -3.920 -2.250 -10.640 1.00 97.81 143 GLN A C 1
ATOM 1127 O O . GLN A 1 143 ? -4.304 -3.262 -10.079 1.00 97.81 143 GLN A O 1
ATOM 1132 N N . GLY A 1 144 ? -3.655 -1.133 -9.955 1.00 97.50 144 GLY A N 1
ATOM 1133 C CA . GLY A 1 144 ? -3.822 -1.032 -8.499 1.00 97.50 144 GLY A CA 1
ATOM 1134 C C . GLY A 1 144 ? -5.275 -1.131 -8.020 1.00 97.50 144 GLY A C 1
ATOM 1135 O O . GLY A 1 144 ? -5.502 -1.387 -6.843 1.00 97.50 144 GLY A O 1
ATOM 1136 N N . GLN A 1 145 ? -6.248 -0.953 -8.918 1.00 98.00 145 GLN A N 1
ATOM 1137 C CA . GLN A 1 145 ? -7.684 -1.098 -8.647 1.00 98.00 145 GLN A CA 1
ATOM 1138 C C . GLN A 1 145 ? -8.226 -2.483 -9.053 1.00 98.00 145 GLN A C 1
ATOM 1140 O O . GLN A 1 145 ? -9.419 -2.743 -8.914 1.00 98.00 145 GLN A O 1
ATOM 1145 N N . ASP A 1 146 ? -7.378 -3.377 -9.571 1.00 98.44 146 ASP A N 1
ATOM 1146 C CA . ASP A 1 146 ? -7.791 -4.691 -10.060 1.00 98.44 146 ASP A CA 1
ATOM 1147 C C . ASP A 1 146 ? -7.965 -5.686 -8.899 1.00 98.44 146 ASP A C 1
ATOM 1149 O O . ASP A 1 146 ? -6.999 -6.231 -8.357 1.00 98.44 146 ASP A O 1
ATOM 1153 N N . ALA A 1 147 ? -9.221 -5.938 -8.523 1.00 98.31 147 ALA A N 1
ATOM 1154 C CA . ALA A 1 147 ? -9.568 -6.860 -7.444 1.00 98.31 147 ALA A CA 1
ATOM 1155 C C . ALA A 1 147 ? -9.172 -8.319 -7.741 1.00 98.31 147 ALA A C 1
ATOM 1157 O O . ALA A 1 147 ? -8.789 -9.052 -6.827 1.00 98.31 147 ALA A O 1
ATOM 1158 N N . ALA A 1 148 ? -9.220 -8.750 -9.006 1.00 98.50 148 ALA A N 1
ATOM 1159 C CA . ALA A 1 148 ? -8.831 -10.106 -9.383 1.00 98.50 148 ALA A CA 1
ATOM 1160 C C . ALA A 1 148 ? -7.312 -10.286 -9.263 1.00 98.50 148 ALA A C 1
ATOM 1162 O O . ALA A 1 148 ? -6.841 -11.289 -8.721 1.00 98.50 148 ALA A O 1
ATOM 1163 N N . MET A 1 149 ? -6.540 -9.284 -9.692 1.00 98.56 149 MET A N 1
ATOM 1164 C CA . MET A 1 149 ? -5.092 -9.257 -9.499 1.00 98.56 149 MET A CA 1
ATOM 1165 C C . MET A 1 149 ? -4.720 -9.191 -8.016 1.00 98.56 149 MET A C 1
ATOM 1167 O O . MET A 1 149 ? -3.783 -9.872 -7.605 1.00 98.56 149 MET A O 1
ATOM 1171 N N . ALA A 1 150 ? -5.455 -8.423 -7.206 1.00 98.69 150 ALA A N 1
ATOM 1172 C CA . ALA A 1 150 ? -5.232 -8.329 -5.765 1.00 98.69 150 ALA A CA 1
ATOM 1173 C C . ALA A 1 150 ? -5.423 -9.684 -5.071 1.00 98.69 150 ALA A C 1
ATOM 1175 O O . ALA A 1 150 ? -4.547 -10.128 -4.326 1.00 98.69 150 ALA A O 1
ATOM 1176 N N . LYS A 1 151 ? -6.514 -10.388 -5.395 1.00 98.62 151 LYS A N 1
ATOM 1177 C CA . LYS A 1 151 ? -6.753 -11.751 -4.914 1.00 98.62 151 LYS A CA 1
ATOM 1178 C C . LYS A 1 151 ? -5.652 -12.713 -5.372 1.00 98.62 151 LYS A C 1
ATOM 1180 O O . LYS A 1 151 ? -5.110 -13.448 -4.552 1.00 98.62 151 LYS A O 1
ATOM 1185 N N . LYS A 1 152 ? -5.279 -12.682 -6.659 1.00 98.50 152 LYS A N 1
ATOM 1186 C CA . LYS A 1 152 ? -4.208 -13.534 -7.204 1.00 98.50 152 LYS A CA 1
ATOM 1187 C C . LYS A 1 152 ? -2.866 -13.271 -6.515 1.00 98.50 152 LYS A C 1
ATOM 1189 O O . LYS A 1 152 ? -2.161 -14.218 -6.185 1.00 98.50 152 LYS A O 1
ATOM 1194 N N . LEU A 1 153 ? -2.526 -12.003 -6.268 1.00 98.44 153 LEU A N 1
ATOM 1195 C CA . LEU A 1 153 ? -1.336 -11.602 -5.514 1.00 98.44 153 LEU A CA 1
ATOM 1196 C C . LEU A 1 153 ? -1.347 -12.173 -4.105 1.00 98.44 153 LEU A C 1
ATOM 1198 O O . LEU A 1 153 ? -0.322 -12.686 -3.662 1.00 98.44 153 LEU A O 1
ATOM 1202 N N . TRP A 1 154 ? -2.476 -12.090 -3.411 1.00 98.31 154 TRP A N 1
ATOM 1203 C CA . TRP A 1 154 ? -2.600 -12.625 -2.064 1.00 98.31 154 TRP A CA 1
ATOM 1204 C C . TRP A 1 154 ? -2.355 -14.129 -2.024 1.00 98.31 154 TRP A C 1
ATOM 1206 O O . TRP A 1 154 ? -1.491 -14.576 -1.275 1.00 98.31 154 TRP A O 1
ATOM 1216 N N . ASP A 1 155 ? -3.072 -14.890 -2.852 1.00 98.00 155 ASP A N 1
ATOM 1217 C CA . ASP A 1 155 ? -2.976 -16.351 -2.871 1.00 98.00 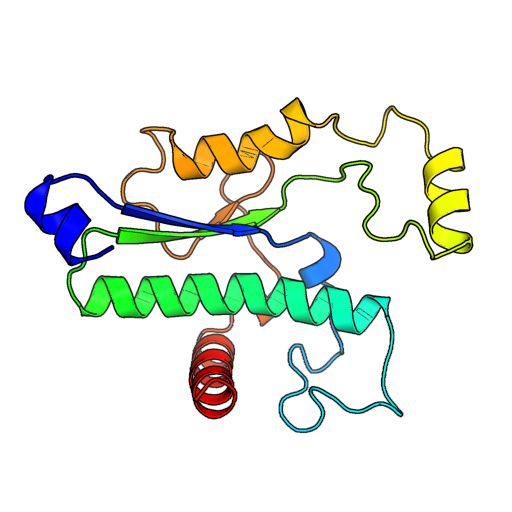155 ASP A CA 1
ATOM 1218 C C . ASP A 1 155 ? -1.546 -16.792 -3.238 1.00 98.00 155 ASP A C 1
ATOM 1220 O O . ASP A 1 155 ? -0.929 -17.566 -2.510 1.00 98.00 155 ASP A O 1
ATOM 1224 N N . PHE A 1 156 ? -0.959 -16.179 -4.274 1.00 97.69 156 PHE A N 1
ATOM 1225 C CA . PHE A 1 156 ? 0.438 -16.398 -4.656 1.00 97.69 156 PHE A CA 1
ATOM 1226 C C . PHE A 1 156 ? 1.425 -16.083 -3.521 1.00 97.69 156 PHE A C 1
ATOM 1228 O O . PHE A 1 156 ? 2.347 -16.851 -3.262 1.00 97.69 156 PHE A O 1
ATOM 1235 N N . SER A 1 157 ? 1.239 -14.961 -2.819 1.00 96.94 157 SER A N 1
ATOM 1236 C CA . SER A 1 157 ? 2.136 -14.566 -1.726 1.00 96.94 157 SER A CA 1
ATOM 1237 C C . SER A 1 157 ? 2.038 -15.529 -0.542 1.00 96.94 157 SER A C 1
ATOM 1239 O O . SER A 1 157 ? 3.059 -15.851 0.055 1.00 96.94 157 SER A O 1
ATOM 1241 N N . MET A 1 158 ? 0.835 -16.018 -0.225 1.00 95.75 158 MET A N 1
ATOM 1242 C CA . MET A 1 158 ? 0.628 -17.009 0.835 1.00 95.75 158 MET A CA 1
ATOM 1243 C C . MET A 1 158 ? 1.279 -18.350 0.526 1.00 95.75 158 MET A C 1
ATOM 1245 O O . MET A 1 158 ? 1.710 -19.021 1.456 1.00 95.75 158 MET A O 1
ATOM 1249 N N . ASP A 1 159 ? 1.385 -18.735 -0.744 1.00 95.31 159 ASP A N 1
ATOM 1250 C CA . ASP A 1 159 ? 2.128 -19.933 -1.135 1.00 95.31 159 ASP A CA 1
ATOM 1251 C C . ASP A 1 159 ? 3.645 -19.753 -1.020 1.00 95.31 159 ASP A C 1
ATOM 1253 O O . ASP A 1 159 ? 4.344 -20.711 -0.691 1.00 95.31 159 ASP A O 1
ATOM 1257 N N . LEU A 1 160 ? 4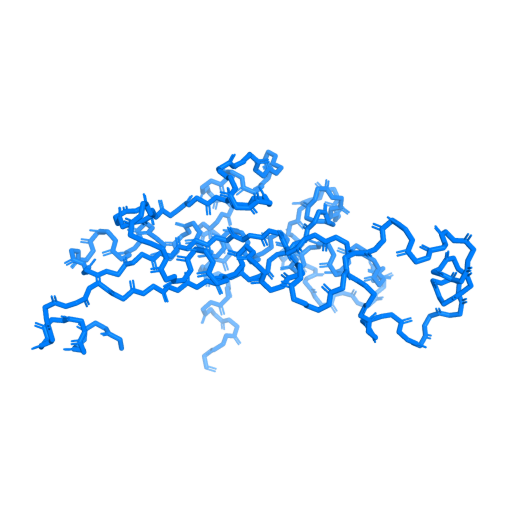.151 -18.534 -1.230 1.00 92.50 160 LEU A N 1
ATOM 1258 C CA . LEU A 1 160 ? 5.578 -18.221 -1.117 1.00 92.50 160 LEU A CA 1
ATOM 1259 C C . LEU A 1 160 ? 6.080 -18.059 0.322 1.00 92.50 160 LEU A C 1
ATOM 1261 O O . LEU A 1 160 ? 7.263 -18.274 0.567 1.00 92.50 160 LEU A O 1
ATOM 1265 N N . THR A 1 161 ? 5.229 -17.628 1.256 1.00 89.94 161 THR A N 1
ATOM 1266 C CA . THR A 1 161 ? 5.635 -17.284 2.633 1.00 89.94 161 THR A CA 1
ATOM 1267 C C . THR A 1 161 ? 5.209 -18.320 3.673 1.00 89.94 161 THR A C 1
ATOM 1269 O O . THR A 1 161 ? 4.941 -17.946 4.817 1.00 89.94 161 THR A O 1
ATOM 1272 N N . LYS A 1 162 ? 5.064 -19.586 3.271 1.00 73.31 162 LYS A N 1
ATOM 1273 C CA . LYS A 1 162 ? 4.775 -20.693 4.195 1.00 73.31 162 LYS A CA 1
ATOM 1274 C C . LYS A 1 162 ? 5.973 -21.028 5.074 1.00 73.31 162 LYS A C 1
ATOM 1276 O O . LYS A 1 162 ? 7.117 -20.907 4.583 1.00 73.31 162 LYS A O 1
#

Organism: Malus baccata (NCBI:txid106549)

pLDDT: mean 89.14, std 14.71, range [47.5, 98.81]

Secondary structure (DSSP, 8-state):
-HHHHHHHT--EEEEEE--GGGGSSBTTBS-GGGTT-STT--HHHHHHHHHHHHHHHHHHHHHHHHHTT-SEEEEEEE--SB--GGGTT-HHHHHHHHHS-TTTSBPHHHHHHHHHHHHH-GGGTT--S-EEETTEEE---TGGG-HHHHHHHHHHHHHHT-

Nearest PDB structures (foldseek):
  3rd5-assembly1_A  TM=8.355E-01  e=2.188E-08  Mycobacterium avium subsp. paratuberculosis
  5zi0-assembly1_D  TM=6.962E-01  e=1.072E-04  Levilactobacillus brevis ATCC 367
  6y0s-assembly1_AAA  TM=7.262E-01  e=4.650E-04  Levilactobacillus brevis
  2cdh-assembly1_G  TM=6.611E-01  e=2.017E-03  Thermomyces lanuginosus
  6pzm-assembly1_B  TM=6.653E-01  e=1.897E-03  Acinetobacter baumannii

Solvent-accessible surface area (backbone atoms only — not comparable to full-atom values): 9008 Å² total; per-residue (Å²): 108,69,71,55,20,67,74,66,77,42,76,39,73,46,81,31,81,31,43,80,50,30,68,57,28,46,96,77,44,67,49,78,97,49,74,80,41,74,90,80,63,42,79,65,33,54,51,9,25,54,22,25,49,29,35,19,47,18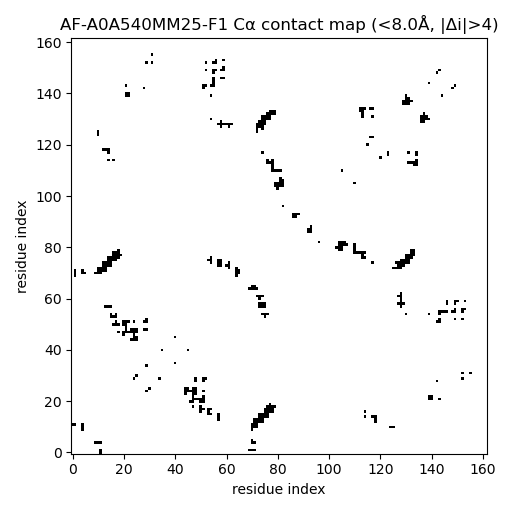,35,41,50,19,52,52,30,55,76,69,70,43,62,45,33,15,26,20,29,27,43,67,60,47,86,63,76,85,49,72,88,37,70,68,54,53,50,48,59,68,69,64,41,79,85,73,38,39,51,72,68,62,24,44,43,27,56,51,39,69,67,66,41,75,89,48,64,92,56,51,47,44,35,32,44,84,69,34,87,49,84,67,39,76,73,42,68,34,65,69,59,16,48,50,51,49,57,53,48,58,69,72,71,110

InterPro domains:
  IPR036291 NAD(P)-binding domain superfamily [SSF51735] (7-139)
  IPR055280 Short-chain dehydrogenase TIC 32 [PTHR48476] (1-158)

Foldseek 3Di:
DQVVCVVVVHAAEAEQEAALLLQPAPPVLQPLVCLPPPVPDDPSNNNSSVRLLSLLQQLVVQVVCVVVVGSYAGEYEYLAAAPDCPVVVPPVVVVVVVVVDPPRHDYPCSSCVLVCLCRPPPVCRPPHSFYDYSVDTDDHHPSSVDNVVSVVSVVSVVVVPD

Mean predicted aligned error: 5.77 Å

Sequence (162 aa):
MKKTARKSSKEGRIINVSSEGHRYPYPEGIRFDKINDQQGYSIFRAYFQSKLANILHANELARRLKEEGADITANSLHPGAIVTNLFRYNSAISGFVNVLGRGVFKNVKQGAATTCYVALHPQVKGVTGEYFWDSNLSKPSRQGQDAAMAKKLWDFSMDLTK

Radius of gyration: 17.05 Å; Cα contacts (8 Å, |Δi|>4): 249; chains: 1; bounding box: 41×43×42 Å